Protein AF-A0A925GJH9-F1 (afdb_monomer_lite)

pLDDT: mean 96.33, std 1.88, range [86.25, 98.12]

Foldseek 3Di:
DVVCLVVVNQVVVQVVVVHPDDPQVSDDWDDPVVCVVPVVDDTRPPD

Structure (mmCIF, N/CA/C/O backbone):
data_AF-A0A925GJH9-F1
#
_entry.id   AF-A0A925GJH9-F1
#
loop_
_atom_site.group_PDB
_atom_site.id
_atom_site.type_symbol
_atom_site.label_atom_id
_atom_site.label_alt_id
_atom_site.label_comp_id
_atom_site.label_asym_id
_atom_site.label_entity_id
_atom_site.label_seq_id
_atom_site.pdbx_PDB_ins_code
_atom_site.Cartn_x
_atom_site.Cartn_y
_atom_site.Cartn_z
_atom_site.occupancy
_atom_site.B_iso_or_equiv
_atom_site.auth_seq_id
_atom_site.auth_comp_id
_atom_site.auth_asym_id
_atom_site.auth_atom_id
_atom_site.pdbx_PDB_model_num
ATOM 1 N N . TRP A 1 1 ? -4.867 -1.672 -12.201 1.00 86.25 1 TRP A N 1
ATOM 2 C CA . TRP A 1 1 ? -4.415 -1.787 -10.800 1.00 86.25 1 TRP A CA 1
ATOM 3 C C . TRP A 1 1 ? -4.104 -3.232 -10.427 1.00 86.25 1 TRP A C 1
ATOM 5 O O . TRP A 1 1 ? -2.928 -3.559 -10.352 1.00 86.25 1 TRP A O 1
ATOM 15 N N . PHE A 1 2 ? -5.111 -4.110 -10.292 1.00 96.38 2 PHE A N 1
ATOM 16 C CA . PHE A 1 2 ? -4.926 -5.503 -9.844 1.00 96.38 2 PHE A CA 1
ATOM 17 C C . PHE A 1 2 ? -3.854 -6.273 -10.621 1.00 96.38 2 PHE A C 1
ATOM 19 O O . PHE A 1 2 ? -3.026 -6.945 -10.018 1.00 96.38 2 PHE A O 1
ATOM 26 N N . ASP A 1 3 ? -3.806 -6.106 -11.945 1.00 97.25 3 ASP A N 1
ATOM 27 C CA . ASP A 1 3 ? -2.782 -6.738 -12.783 1.00 97.25 3 ASP A CA 1
ATOM 28 C C . ASP A 1 3 ? -1.356 -6.310 -12.441 1.00 97.25 3 ASP A C 1
ATOM 30 O O . ASP A 1 3 ? -0.442 -7.130 -12.476 1.00 97.25 3 ASP A O 1
ATOM 34 N N . LEU A 1 4 ? -1.150 -5.044 -12.083 1.00 96.94 4 LEU A N 1
ATOM 35 C CA . LEU A 1 4 ? 0.163 -4.544 -11.685 1.00 96.94 4 LEU A CA 1
ATOM 36 C C . LEU A 1 4 ? 0.577 -5.111 -10.326 1.00 96.94 4 LEU A C 1
ATOM 38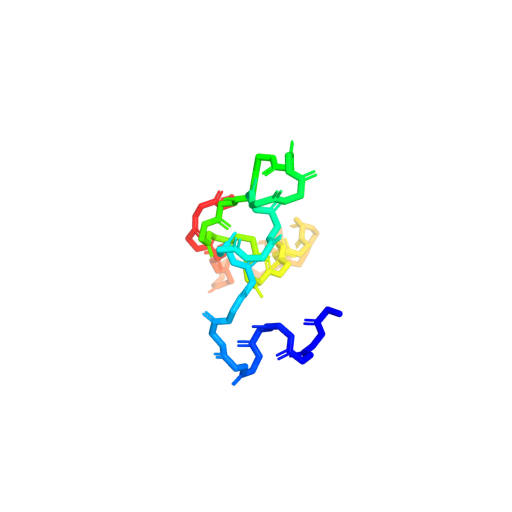 O O . LEU A 1 4 ? 1.733 -5.489 -10.161 1.00 96.94 4 LEU A O 1
ATOM 42 N N . VAL A 1 5 ? -0.370 -5.218 -9.391 1.00 96.38 5 VAL A N 1
ATOM 43 C CA . VAL A 1 5 ? -0.139 -5.776 -8.052 1.00 96.38 5 VAL A CA 1
ATOM 44 C C . VAL A 1 5 ? 0.156 -7.275 -8.135 1.00 96.38 5 VAL A C 1
ATOM 46 O O . VAL A 1 5 ? 1.218 -7.709 -7.6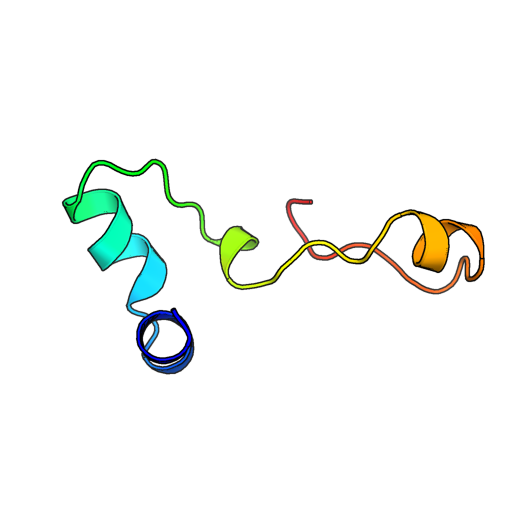99 1.00 96.38 5 VAL A O 1
ATOM 49 N N . ARG A 1 6 ? -0.707 -8.071 -8.783 1.00 96.69 6 ARG A N 1
ATOM 50 C CA . ARG A 1 6 ? -0.544 -9.538 -8.861 1.00 96.69 6 ARG A CA 1
ATOM 51 C C . ARG A 1 6 ? 0.691 -9.989 -9.646 1.00 96.69 6 ARG A C 1
ATOM 53 O O . ARG A 1 6 ? 1.118 -11.124 -9.500 1.00 96.69 6 ARG A O 1
ATOM 60 N N . THR A 1 7 ? 1.229 -9.131 -10.516 1.00 97.44 7 THR A N 1
ATOM 61 C CA . THR A 1 7 ? 2.456 -9.418 -11.283 1.00 97.44 7 THR A CA 1
ATOM 62 C C . THR A 1 7 ? 3.706 -8.770 -10.689 1.00 97.44 7 THR A C 1
ATOM 64 O O . THR A 1 7 ? 4.769 -8.879 -11.290 1.00 97.44 7 THR A O 1
ATOM 67 N N . GLY A 1 8 ? 3.604 -8.076 -9.549 1.00 95.94 8 GLY A N 1
ATOM 68 C CA . GLY A 1 8 ? 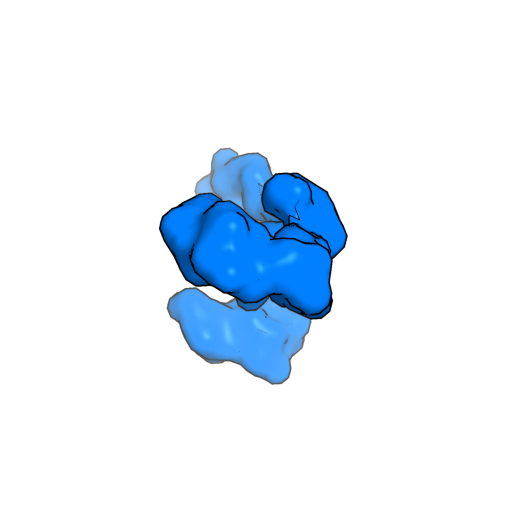4.747 -7.408 -8.916 1.00 95.94 8 GLY A CA 1
ATOM 69 C C . GLY A 1 8 ? 5.313 -6.228 -9.717 1.00 95.94 8 GLY A C 1
ATOM 70 O O . GLY A 1 8 ? 6.453 -5.829 -9.513 1.00 95.94 8 GLY A O 1
ATOM 71 N N . ARG A 1 9 ? 4.536 -5.658 -10.647 1.00 97.19 9 ARG A N 1
ATOM 72 C CA . ARG A 1 9 ? 4.976 -4.590 -11.565 1.00 97.19 9 ARG A CA 1
ATOM 73 C C . ARG A 1 9 ? 4.500 -3.196 -11.169 1.00 97.19 9 ARG A C 1
ATOM 75 O O . ARG A 1 9 ? 4.777 -2.244 -11.888 1.00 97.19 9 ARG A O 1
ATOM 82 N N . PHE A 1 10 ? 3.781 -3.058 -10.057 1.00 97.31 10 PHE A N 1
ATOM 83 C CA . PHE A 1 10 ? 3.192 -1.787 -9.633 1.00 97.31 10 PHE A CA 1
ATOM 84 C C . PHE A 1 10 ? 4.214 -0.651 -9.514 1.00 97.31 10 PHE A C 1
ATOM 86 O O . PHE A 1 10 ? 4.128 0.307 -10.280 1.00 97.31 10 PHE A O 1
ATOM 93 N N . VAL A 1 11 ? 5.197 -0.785 -8.619 1.00 96.81 11 VAL A N 1
ATOM 94 C CA . VAL A 1 11 ? 6.216 0.248 -8.381 1.00 96.81 11 VAL A CA 1
ATOM 95 C C . VAL A 1 11 ? 6.967 0.617 -9.668 1.00 96.81 11 VAL A C 1
ATOM 97 O O . VAL A 1 11 ? 6.877 1.777 -10.059 1.00 96.81 11 VAL A O 1
ATOM 100 N N . PRO A 1 12 ? 7.619 -0.313 -10.402 1.00 97.12 12 PRO A N 1
ATOM 101 C CA . PRO A 1 12 ? 8.406 0.060 -11.581 1.00 97.12 12 PRO A CA 1
ATOM 102 C C . PRO A 1 12 ? 7.571 0.676 -12.712 1.00 97.12 12 PRO A C 1
ATOM 104 O O . PRO A 1 12 ? 8.048 1.566 -13.407 1.00 97.12 12 PRO A O 1
ATOM 107 N N . VAL A 1 13 ? 6.321 0.238 -12.914 1.00 97.50 13 VAL A N 1
ATOM 108 C CA . VAL A 1 13 ? 5.458 0.803 -13.967 1.00 97.50 13 VAL A CA 1
ATOM 109 C C . VAL A 1 13 ? 4.971 2.201 -13.599 1.00 97.50 13 VAL A C 1
ATOM 111 O O . VAL A 1 13 ? 4.867 3.059 -14.473 1.00 97.50 13 VAL A O 1
ATOM 114 N N . MET A 1 14 ? 4.641 2.442 -12.331 1.00 97.56 14 MET A N 1
ATOM 115 C CA . MET A 1 14 ? 4.114 3.735 -11.900 1.00 97.56 14 MET A CA 1
ATOM 116 C C . MET A 1 14 ? 5.209 4.791 -11.758 1.00 97.56 14 MET A C 1
ATOM 118 O O . MET A 1 14 ? 4.996 5.923 -12.192 1.00 97.56 14 MET A O 1
ATOM 122 N N . THR A 1 15 ? 6.389 4.423 -11.254 1.00 97.12 15 THR A N 1
ATOM 123 C CA . THR A 1 15 ? 7.544 5.330 -11.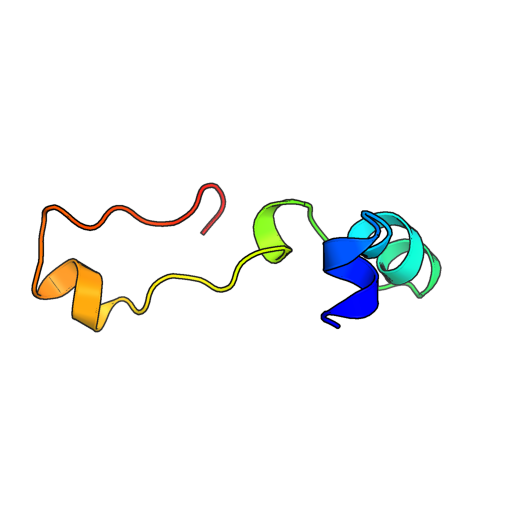211 1.00 97.12 15 THR A CA 1
ATOM 124 C C . THR A 1 15 ? 8.032 5.686 -12.612 1.00 97.12 15 THR A C 1
ATOM 126 O O . THR A 1 15 ? 8.274 6.858 -12.885 1.00 97.12 15 THR A O 1
ATOM 129 N N . ALA A 1 16 ? 8.058 4.731 -13.553 1.00 97.50 16 ALA A N 1
ATOM 130 C CA . ALA A 1 16 ? 8.367 5.010 -14.961 1.00 97.50 16 ALA A CA 1
ATOM 131 C C . ALA A 1 16 ? 7.363 5.973 -15.625 1.00 97.50 16 ALA A C 1
ATOM 133 O O . ALA A 1 16 ? 7.701 6.662 -16.584 1.00 97.50 16 ALA A O 1
ATOM 134 N N . LYS A 1 17 ? 6.130 6.042 -15.110 1.00 97.00 17 LYS A N 1
ATOM 135 C CA . LYS A 1 17 ? 5.102 7.004 -15.536 1.00 97.00 17 LYS A CA 1
ATOM 136 C C . LYS A 1 17 ? 5.195 8.362 -14.826 1.00 97.00 17 LYS A C 1
ATOM 138 O O . LYS A 1 17 ? 4.365 9.225 -15.094 1.00 97.00 17 LYS A O 1
ATOM 143 N N . GLY A 1 18 ? 6.172 8.554 -13.940 1.00 96.94 18 GLY A N 1
ATOM 144 C CA . GLY A 1 18 ? 6.386 9.798 -13.200 1.00 96.94 18 GLY A CA 1
ATOM 145 C C . GLY A 1 18 ? 5.547 9.939 -11.928 1.00 96.94 18 GLY A C 1
ATOM 146 O O . GLY A 1 18 ? 5.536 11.013 -11.331 1.00 96.94 18 GLY A O 1
ATOM 147 N N . TYR A 1 19 ? 4.848 8.886 -11.493 1.00 96.75 19 TYR A N 1
ATOM 148 C CA . TYR A 1 19 ? 4.147 8.904 -10.211 1.00 96.75 19 TYR A CA 1
ATOM 149 C C . TYR A 1 19 ? 5.103 8.526 -9.070 1.00 96.75 19 TYR A C 1
ATOM 151 O O . TYR A 1 19 ? 5.880 7.581 -9.233 1.00 96.75 19 TYR A O 1
ATOM 159 N N . PRO A 1 20 ? 5.019 9.186 -7.899 1.00 95.88 20 PRO A N 1
ATOM 160 C CA . PRO A 1 20 ? 5.801 8.830 -6.715 1.00 95.88 20 PRO A CA 1
ATOM 161 C C . PRO A 1 20 ? 5.195 7.586 -6.043 1.00 95.88 20 PRO A C 1
ATOM 163 O O . PRO A 1 20 ? 4.571 7.668 -4.988 1.00 95.88 20 PRO A O 1
ATOM 166 N N . ALA A 1 21 ? 5.270 6.445 -6.730 1.00 95.62 21 ALA A N 1
ATOM 167 C CA . ALA A 1 21 ? 4.697 5.193 -6.260 1.00 95.62 21 ALA A CA 1
ATOM 168 C C . ALA A 1 21 ? 5.640 4.487 -5.286 1.00 95.62 21 ALA A C 1
ATOM 170 O O . ALA A 1 21 ? 6.789 4.203 -5.620 1.00 95.62 21 ALA A O 1
ATOM 171 N N . GLU A 1 22 ? 5.106 4.139 -4.121 1.00 95.56 22 GLU A N 1
ATOM 172 C CA . GLU A 1 22 ? 5.834 3.537 -3.008 1.00 95.56 22 GLU A CA 1
ATOM 173 C C . GLU A 1 22 ? 5.370 2.092 -2.747 1.00 95.56 22 GLU A C 1
ATOM 175 O O . GLU A 1 22 ? 4.207 1.756 -3.003 1.00 95.56 22 GLU A O 1
ATOM 180 N N . PRO A 1 23 ? 6.226 1.209 -2.196 1.00 94.50 23 PRO A N 1
ATOM 181 C CA . PRO A 1 23 ? 5.883 -0.200 -1.986 1.00 94.50 23 PRO A CA 1
ATOM 182 C C . PRO A 1 23 ? 4.674 -0.448 -1.072 1.00 94.50 23 PRO A C 1
ATOM 184 O O . PRO A 1 23 ? 3.923 -1.394 -1.303 1.00 94.50 23 PRO A O 1
ATOM 187 N N . PHE A 1 24 ? 4.450 0.387 -0.050 1.00 95.31 24 PHE A N 1
ATOM 188 C CA . PHE A 1 24 ? 3.329 0.196 0.882 1.00 95.31 24 PHE A CA 1
ATOM 189 C C . PHE A 1 24 ? 1.961 0.403 0.217 1.00 95.31 24 PHE A C 1
ATOM 191 O O . PHE A 1 24 ? 0.964 -0.155 0.666 1.00 95.31 24 PHE A O 1
ATOM 198 N N . GLN A 1 25 ? 1.925 1.118 -0.912 1.00 96.00 25 GLN A N 1
ATOM 199 C CA . GLN A 1 25 ? 0.699 1.406 -1.654 1.00 96.00 25 GLN A CA 1
ATOM 200 C C . GLN A 1 25 ? 0.127 0.188 -2.392 1.00 96.00 25 GLN A C 1
ATOM 202 O O . GLN A 1 25 ? -0.927 0.290 -3.010 1.00 96.00 25 GLN A O 1
ATOM 207 N N . LEU A 1 26 ? 0.779 -0.979 -2.325 1.00 95.62 26 LEU A N 1
ATOM 208 C CA . LEU A 1 26 ? 0.228 -2.241 -2.833 1.00 95.62 26 LEU A CA 1
ATOM 209 C C . LEU A 1 26 ? -1.083 -2.642 -2.133 1.00 95.62 26 LEU A C 1
ATOM 211 O O . LEU A 1 26 ? -1.898 -3.348 -2.731 1.00 95.62 26 LEU A O 1
ATOM 215 N N . LEU A 1 27 ? -1.282 -2.194 -0.891 1.00 95.75 27 LEU A N 1
ATOM 216 C CA . LEU A 1 27 ? -2.501 -2.381 -0.110 1.00 95.75 27 LEU A CA 1
ATOM 217 C C . LEU A 1 27 ? -3.168 -1.028 0.134 1.00 95.75 27 LEU A C 1
ATOM 219 O O . LEU A 1 27 ? -2.495 -0.012 0.214 1.00 95.75 27 LEU A O 1
ATOM 223 N N . TYR A 1 28 ? -4.489 -1.008 0.280 1.00 96.12 28 TYR A N 1
ATOM 224 C CA . TYR A 1 28 ? -5.182 0.184 0.775 1.00 96.12 28 TYR A CA 1
ATOM 225 C C . TYR A 1 28 ? -5.045 0.287 2.302 1.00 96.12 28 TYR A C 1
ATOM 227 O O . TYR A 1 28 ? -4.892 -0.749 2.960 1.00 96.12 28 TYR A O 1
ATOM 235 N N . PRO A 1 29 ? -5.124 1.495 2.890 1.00 97.31 29 PRO A N 1
ATOM 236 C CA . PRO A 1 29 ? -5.163 1.632 4.339 1.00 97.31 29 PRO A CA 1
ATOM 237 C C . PRO A 1 29 ? -6.416 0.961 4.898 1.00 97.31 29 PRO A C 1
ATOM 239 O O . PRO A 1 29 ? -7.504 1.049 4.319 1.00 97.31 29 PRO A O 1
ATOM 242 N N . ILE A 1 30 ? -6.274 0.327 6.057 1.00 97.31 30 ILE A N 1
ATOM 243 C CA . ILE A 1 30 ? -7.425 -0.122 6.835 1.00 97.31 30 ILE A CA 1
ATOM 244 C C . ILE A 1 30 ? -8.183 1.129 7.303 1.00 97.31 30 ILE A C 1
ATOM 246 O O . ILE A 1 30 ? -7.543 2.058 7.810 1.00 97.31 30 ILE A O 1
ATOM 250 N N . PRO A 1 31 ? -9.518 1.195 7.139 1.00 97.75 31 PRO A N 1
ATOM 251 C CA . PRO A 1 31 ? -10.281 2.365 7.547 1.00 97.75 31 PRO A CA 1
ATOM 252 C C . PRO A 1 31 ? -10.110 2.670 9.038 1.00 97.75 31 PRO A C 1
ATOM 254 O O . PRO A 1 31 ? -10.284 1.789 9.881 1.00 97.75 31 PRO A O 1
ATOM 257 N N . GLN A 1 32 ? 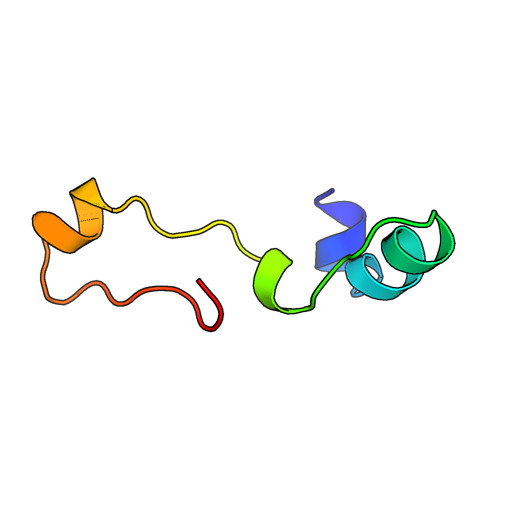-9.847 3.939 9.364 1.00 96.50 32 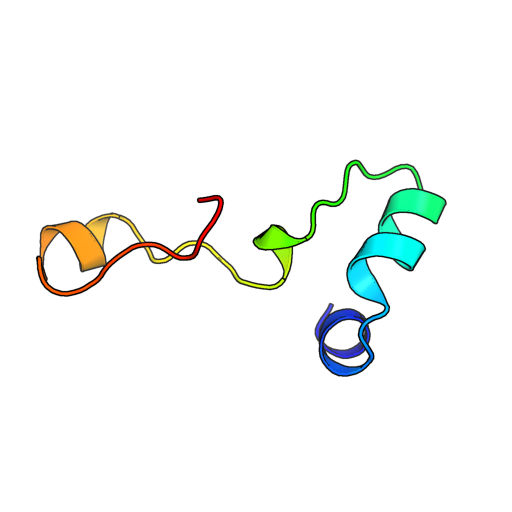GLN A N 1
ATOM 258 C CA . GLN A 1 32 ? -9.608 4.381 10.744 1.00 96.50 32 GLN A CA 1
ATOM 259 C C . GLN A 1 32 ? -10.749 3.986 11.689 1.00 96.50 32 GLN A C 1
ATOM 261 O O . GLN A 1 32 ? -10.499 3.463 12.768 1.00 96.50 32 GLN A O 1
ATOM 266 N N . ARG A 1 33 ? -12.003 4.139 11.243 1.00 98.12 33 ARG A N 1
ATOM 267 C CA . ARG A 1 33 ? -13.193 3.748 12.011 1.00 98.12 33 ARG A CA 1
ATOM 268 C C . ARG A 1 33 ? -13.147 2.285 12.468 1.00 98.12 33 ARG A C 1
ATOM 270 O O . ARG A 1 33 ? -13.551 1.997 13.588 1.00 98.12 33 ARG A O 1
ATOM 277 N N . GLU A 1 34 ? -12.671 1.369 11.626 1.00 97.75 34 GLU A N 1
ATOM 278 C CA . GLU A 1 34 ? -12.616 -0.058 11.968 1.00 97.75 34 GLU A CA 1
ATOM 279 C C . GLU A 1 34 ? -11.534 -0.339 13.019 1.00 97.75 34 GLU A C 1
ATOM 281 O O . GLU A 1 34 ? -11.774 -1.089 13.964 1.00 97.75 34 GLU A O 1
ATOM 286 N N . MET A 1 35 ? -10.375 0.322 12.914 1.00 97.62 35 MET A N 1
ATOM 287 C CA . MET A 1 35 ? -9.319 0.256 13.937 1.00 97.62 35 MET A CA 1
ATOM 288 C C . MET A 1 35 ? -9.754 0.909 15.256 1.00 97.62 35 MET A C 1
ATOM 290 O O . MET A 1 35 ? -9.388 0.462 16.345 1.00 97.62 35 MET A O 1
ATOM 294 N N . ASP A 1 36 ? -10.572 1.959 15.183 1.00 97.69 36 ASP A N 1
ATOM 295 C CA . ASP A 1 36 ? -11.110 2.614 16.369 1.00 97.69 36 ASP A CA 1
ATOM 296 C C . ASP A 1 36 ? -12.067 1.690 17.129 1.00 97.69 36 ASP A C 1
ATOM 298 O O . ASP A 1 36 ? -11.977 1.624 18.359 1.00 97.69 36 ASP A O 1
ATOM 302 N N . LEU A 1 37 ? -12.922 0.960 16.401 1.00 97.94 37 LEU A N 1
ATOM 303 C CA . LEU A 1 37 ? -13.885 -0.006 16.936 1.00 97.94 37 LEU A CA 1
ATOM 304 C C . LEU A 1 37 ? -13.224 -1.298 17.433 1.00 97.94 37 LEU A C 1
ATOM 306 O O . LEU A 1 37 ? -13.651 -1.850 18.445 1.00 97.94 37 LEU A O 1
ATOM 310 N N . ASN A 1 38 ? -12.186 -1.780 16.748 1.00 97.75 38 ASN A N 1
ATOM 311 C CA . ASN A 1 38 ? -11.483 -3.008 17.098 1.00 97.75 38 ASN A CA 1
ATOM 312 C C . ASN A 1 38 ? -9.986 -2.749 17.297 1.00 97.75 38 ASN A C 1
ATOM 314 O O . ASN A 1 38 ? -9.208 -2.740 16.346 1.00 97.75 38 ASN A O 1
ATOM 318 N N . LYS A 1 39 ? -9.570 -2.637 18.563 1.00 94.44 39 LYS A N 1
ATOM 319 C CA . LYS A 1 39 ? -8.172 -2.375 18.949 1.00 94.44 39 LYS A CA 1
ATOM 320 C C . LYS A 1 39 ? -7.191 -3.497 18.596 1.00 94.44 39 LYS A C 1
ATOM 322 O O . LYS A 1 39 ? -5.988 -3.277 18.671 1.00 94.44 39 LYS A O 1
ATOM 327 N N . ASN A 1 40 ? -7.684 -4.674 18.203 1.00 97.25 40 ASN A N 1
ATOM 328 C CA . ASN A 1 40 ? -6.841 -5.760 17.705 1.00 97.25 40 ASN A CA 1
ATOM 329 C C . ASN A 1 40 ? -6.519 -5.619 16.205 1.00 97.25 40 ASN A C 1
ATOM 331 O O . ASN A 1 40 ? -5.684 -6.365 15.700 1.00 97.25 40 ASN A O 1
ATOM 335 N N . LEU A 1 41 ? -7.175 -4.702 15.480 1.00 96.75 41 LEU A N 1
ATOM 336 C CA . LEU A 1 41 ? -6.828 -4.380 14.096 1.00 96.75 41 LEU A CA 1
ATOM 337 C C . LEU A 1 41 ? -5.688 -3.363 14.076 1.00 96.75 41 LEU A C 1
ATOM 339 O O . LEU A 1 41 ? -5.845 -2.223 14.509 1.00 96.75 41 LEU A O 1
ATOM 343 N N . THR A 1 42 ? -4.546 -3.776 13.538 1.00 96.38 42 THR A N 1
ATOM 344 C CA . THR A 1 42 ? -3.379 -2.916 13.320 1.00 96.38 42 THR A CA 1
ATOM 345 C C . THR A 1 42 ? -3.292 -2.492 11.860 1.00 96.38 42 THR A C 1
ATOM 347 O O . THR A 1 42 ? -3.604 -3.288 10.976 1.00 96.38 42 THR A O 1
ATOM 350 N N . GLN A 1 43 ? -2.822 -1.272 11.601 1.00 96.81 43 GLN A N 1
ATOM 351 C CA . GLN A 1 43 ? -2.664 -0.742 10.246 1.00 96.81 43 GLN A CA 1
ATOM 352 C C . GLN A 1 43 ? -1.639 -1.539 9.411 1.00 96.81 43 GLN A C 1
ATOM 354 O O . GLN A 1 43 ? -0.698 -2.133 9.943 1.00 96.81 43 GLN A O 1
ATOM 359 N N . ASN A 1 44 ? -1.816 -1.523 8.087 1.00 96.31 44 ASN A N 1
ATOM 360 C CA . ASN A 1 44 ? -0.835 -2.011 7.123 1.00 96.31 44 ASN A CA 1
ATOM 361 C C . ASN A 1 44 ? 0.464 -1.192 7.214 1.00 96.31 44 ASN A C 1
ATOM 363 O O . ASN A 1 44 ? 0.428 0.031 7.302 1.00 96.31 44 ASN A O 1
ATOM 367 N N . SER A 1 45 ? 1.620 -1.854 7.141 1.00 95.88 45 SER A N 1
ATOM 368 C CA . SER A 1 45 ? 2.925 -1.182 7.232 1.00 95.88 45 SER A CA 1
ATOM 369 C C . SER A 1 45 ? 3.060 -0.050 6.206 1.00 95.88 45 SER A C 1
ATOM 371 O O . SER A 1 45 ? 2.976 -0.307 5.008 1.00 95.88 45 SER A O 1
ATOM 373 N N . GLY A 1 46 ? 3.340 1.170 6.673 1.00 93.56 46 GLY A N 1
ATOM 374 C CA . GLY A 1 46 ? 3.534 2.365 5.839 1.00 93.56 46 GLY A CA 1
ATOM 375 C C . GLY A 1 46 ? 2.326 3.306 5.753 1.00 93.56 46 GLY A C 1
ATOM 376 O O . GLY A 1 46 ? 2.469 4.389 5.188 1.00 93.56 46 GLY A O 1
ATOM 377 N N . TYR A 1 47 ? 1.180 2.919 6.324 1.00 92.19 47 TYR A N 1
ATOM 378 C CA . TYR A 1 47 ? -0.007 3.764 6.501 1.00 92.19 47 TYR A CA 1
ATOM 379 C C . TYR A 1 47 ? -0.206 4.214 7.947 1.00 92.19 47 TYR A C 1
ATOM 381 O O . TYR A 1 47 ? 0.354 3.561 8.858 1.00 92.19 47 TYR A O 1
#

Secondary structure (DSSP, 8-state):
-HHHHHTT-HHHHHHHTT----GGGGSPPPPHHHHHH-TTPPPPTT-

Radius of gyration: 13.38 Å; chains: 1; bounding box: 22×19×34 Å

Sequence (47 aa):
WFDLVRTGRFVPVMTAKGYPAEPFQLLYPIPQREMDLNKNLTQNSGY